Protein AF-A0A3D4QZ00-F1 (afdb_monomer_lite)

Sequence (42 aa):
MKISYGNSRMDKKWKNSDISWDDFCTRVSSTLRTTETVEEYR

Foldseek 3Di:
DWDWADLDPPDPDTDIDDDDPVRVVVVVVDDDDGPVNVVVVD

pLDDT: mean 77.99, std 10.01, range [53.03, 91.88]

Structure (mmCIF, N/CA/C/O backbone):
data_AF-A0A3D4QZ00-F1
#
_entry.id   AF-A0A3D4QZ00-F1
#
loop_
_atom_site.group_PDB
_atom_site.id
_atom_site.type_symbol
_atom_site.label_atom_id
_atom_site.label_alt_id
_atom_site.label_comp_id
_atom_site.label_asym_id
_atom_site.label_entity_id
_atom_site.label_seq_id
_atom_site.pdbx_PDB_ins_code
_atom_site.Cartn_x
_atom_site.Cartn_y
_atom_site.Cartn_z
_atom_site.occupancy
_atom_site.B_iso_or_equiv
_atom_site.auth_seq_id
_atom_site.auth_comp_id
_atom_site.auth_asym_id
_atom_site.auth_atom_id
_atom_site.pdbx_PDB_model_num
ATOM 1 N N . MET A 1 1 ? -8.589 5.980 11.554 1.00 84.12 1 MET A N 1
ATOM 2 C CA . MET A 1 1 ? -7.786 4.793 11.953 1.00 84.12 1 MET A CA 1
ATOM 3 C C . MET A 1 1 ? -6.370 5.022 11.465 1.00 84.12 1 MET A C 1
ATOM 5 O O . MET A 1 1 ? -6.190 5.219 10.271 1.00 84.12 1 MET A O 1
ATOM 9 N N . LYS A 1 2 ? -5.369 5.016 12.352 1.00 83.75 2 LYS A N 1
ATOM 10 C CA . LYS A 1 2 ? -3.984 5.317 11.960 1.00 83.75 2 LYS A CA 1
ATOM 11 C C . LYS A 1 2 ? -3.309 4.073 11.404 1.00 83.75 2 LYS A C 1
ATOM 13 O O . LYS A 1 2 ? -3.074 3.122 12.146 1.00 83.75 2 LYS A O 1
ATOM 18 N N . ILE A 1 3 ? -2.995 4.090 10.115 1.00 85.00 3 ILE A N 1
ATOM 19 C CA . ILE A 1 3 ? -2.290 3.005 9.437 1.00 85.00 3 ILE A CA 1
ATOM 20 C C . ILE A 1 3 ? -0.971 3.502 8.860 1.00 85.00 3 ILE A C 1
ATOM 22 O O . ILE A 1 3 ? -0.865 4.630 8.379 1.00 85.00 3 ILE A O 1
ATOM 26 N N . SER A 1 4 ? 0.033 2.632 8.892 1.00 82.06 4 SER A N 1
ATOM 27 C CA . SER A 1 4 ? 1.309 2.853 8.218 1.00 82.06 4 SER A CA 1
ATOM 28 C C . SER A 1 4 ? 1.373 1.948 6.994 1.00 82.06 4 SER A C 1
ATOM 30 O O . SER A 1 4 ? 1.260 0.735 7.143 1.00 82.06 4 SER A O 1
ATOM 32 N N . TYR A 1 5 ? 1.565 2.513 5.804 1.00 80.81 5 TYR A N 1
ATOM 33 C CA . TYR A 1 5 ? 1.738 1.748 4.566 1.00 80.81 5 TYR A CA 1
ATOM 34 C C . TYR A 1 5 ? 3.032 2.148 3.846 1.00 80.81 5 TYR A C 1
ATOM 36 O O . TYR A 1 5 ? 3.422 3.321 3.825 1.00 80.81 5 TYR A O 1
ATOM 44 N N . GLY A 1 6 ? 3.709 1.154 3.274 1.00 77.06 6 GLY A N 1
ATOM 45 C CA . GLY A 1 6 ? 4.895 1.293 2.427 1.00 77.06 6 GLY A CA 1
ATOM 46 C C . GLY A 1 6 ? 4.618 0.725 1.036 1.00 77.06 6 GLY A C 1
ATOM 47 O O . GLY A 1 6 ? 3.688 -0.063 0.871 1.00 77.06 6 GLY A O 1
ATOM 48 N N . ASN A 1 7 ? 5.390 1.149 0.036 1.00 72.75 7 ASN A N 1
ATOM 49 C CA . ASN A 1 7 ? 5.269 0.599 -1.318 1.00 72.75 7 ASN A CA 1
ATOM 50 C C . ASN A 1 7 ? 6.032 -0.723 -1.455 1.00 72.75 7 ASN A C 1
ATOM 52 O O . ASN A 1 7 ? 5.655 -1.552 -2.278 1.00 72.75 7 ASN A O 1
ATOM 56 N N . SER A 1 8 ? 7.086 -0.893 -0.655 1.00 70.88 8 SER A N 1
ATOM 57 C CA . SER A 1 8 ? 7.852 -2.123 -0.519 1.00 70.88 8 SER A CA 1
ATOM 58 C C . SER A 1 8 ? 7.969 -2.541 0.942 1.00 70.88 8 SER A C 1
ATOM 60 O O . SER A 1 8 ? 8.061 -1.702 1.844 1.00 70.88 8 SER A O 1
ATOM 62 N N . ARG A 1 9 ? 8.067 -3.851 1.191 1.00 73.56 9 ARG A N 1
ATOM 63 C CA . ARG A 1 9 ? 8.412 -4.374 2.525 1.00 73.56 9 ARG A CA 1
ATOM 64 C C . ARG A 1 9 ? 9.816 -3.966 2.987 1.00 73.56 9 ARG A C 1
ATOM 66 O O . ARG A 1 9 ? 10.109 -4.060 4.176 1.00 73.56 9 ARG A O 1
ATOM 73 N N . MET A 1 10 ? 10.682 -3.553 2.058 1.00 77.06 10 MET A N 1
ATOM 74 C CA . MET A 1 10 ? 12.048 -3.089 2.318 1.00 77.06 10 MET A CA 1
ATOM 75 C C . MET A 1 10 ? 12.152 -1.568 2.496 1.00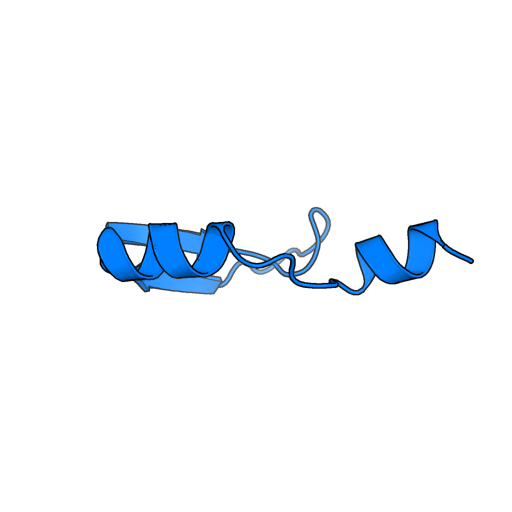 77.06 10 MET A C 1
ATOM 77 O O . MET A 1 10 ? 13.233 -1.065 2.819 1.00 77.06 10 MET A O 1
ATOM 81 N N . ASP A 1 11 ? 11.055 -0.821 2.321 1.00 78.25 11 ASP A N 1
ATOM 82 C CA . ASP A 1 11 ? 11.069 0.627 2.514 1.00 78.25 11 ASP A CA 1
ATOM 83 C C . ASP A 1 11 ? 11.413 0.981 3.964 1.00 78.25 11 ASP A C 1
ATOM 85 O O . ASP A 1 11 ? 10.760 0.550 4.914 1.00 78.25 11 ASP A O 1
ATOM 89 N N . LYS A 1 12 ? 12.413 1.850 4.141 1.00 76.81 12 LYS A N 1
ATOM 90 C CA . LYS A 1 12 ? 12.821 2.363 5.463 1.00 76.81 12 LYS A CA 1
ATOM 91 C C . LYS A 1 12 ? 11.903 3.468 5.993 1.00 76.81 12 LYS A C 1
ATOM 93 O O . LYS A 1 12 ? 12.020 3.858 7.151 1.00 76.81 12 LYS A O 1
ATOM 98 N N . LYS A 1 13 ? 11.028 4.019 5.146 1.00 78.44 13 LYS A N 1
ATOM 99 C CA . LYS A 1 13 ? 10.106 5.110 5.488 1.00 78.44 13 LYS A CA 1
ATOM 100 C C . LYS A 1 13 ? 8.691 4.714 5.105 1.00 78.44 13 LYS A C 1
ATOM 102 O O . LYS A 1 13 ? 8.365 4.645 3.926 1.00 78.44 13 LYS A O 1
ATOM 107 N N . TRP A 1 14 ? 7.860 4.464 6.108 1.00 82.06 14 TRP A N 1
ATOM 108 C CA . TRP A 1 14 ? 6.454 4.131 5.906 1.00 82.06 14 TRP A CA 1
ATOM 109 C C . TRP A 1 14 ? 5.612 5.387 6.097 1.00 82.06 14 TRP A C 1
ATOM 111 O O . TRP A 1 14 ? 5.881 6.201 6.984 1.00 82.06 14 TRP A O 1
ATOM 121 N N . LYS A 1 15 ? 4.606 5.570 5.244 1.00 83.06 15 LYS A N 1
ATOM 122 C CA . LYS A 1 15 ? 3.696 6.711 5.332 1.00 83.06 15 LYS A CA 1
ATOM 123 C C . LYS A 1 15 ? 2.644 6.398 6.378 1.00 83.06 15 LYS A C 1
ATOM 125 O O . LYS A 1 15 ? 1.944 5.399 6.257 1.00 83.06 15 LYS A O 1
ATOM 130 N N . ASN A 1 16 ? 2.534 7.253 7.388 1.00 84.88 16 ASN A N 1
ATOM 131 C CA . ASN A 1 16 ? 1.444 7.183 8.348 1.00 84.88 16 ASN A CA 1
ATOM 132 C C . ASN A 1 16 ? 0.278 8.022 7.814 1.00 84.88 16 ASN A C 1
ATOM 134 O O . ASN A 1 16 ? 0.465 9.184 7.445 1.00 84.88 16 ASN A O 1
ATOM 138 N N . SER A 1 17 ? -0.912 7.447 7.719 1.00 86.00 17 SER A N 1
ATOM 139 C CA . SER A 1 17 ? -2.125 8.196 7.390 1.00 86.00 17 SER A CA 1
ATOM 140 C C . SER A 1 17 ? -3.275 7.732 8.261 1.00 86.00 17 SER A C 1
ATOM 142 O O . SER A 1 17 ? -3.358 6.560 8.629 1.00 86.00 17 SER A O 1
ATOM 144 N N . ASP A 1 18 ? -4.171 8.662 8.575 1.00 89.31 18 ASP A N 1
ATOM 145 C CA . ASP A 1 18 ? -5.458 8.304 9.149 1.00 89.31 18 ASP A CA 1
ATOM 146 C C . ASP A 1 18 ? -6.444 8.013 8.011 1.00 89.31 18 ASP A C 1
ATOM 148 O O . ASP A 1 18 ? -6.591 8.821 7.095 1.00 89.31 18 ASP A O 1
ATOM 152 N N . ILE A 1 19 ? -7.049 6.827 8.036 1.00 89.19 19 ILE A N 1
ATOM 153 C CA . ILE A 1 19 ? -8.021 6.356 7.045 1.00 89.19 19 ILE A CA 1
ATOM 154 C C . ILE A 1 19 ? -9.318 5.936 7.74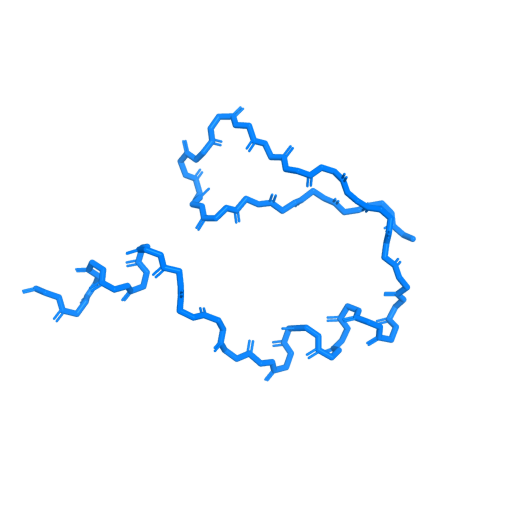4 1.00 89.19 19 ILE A C 1
ATOM 156 O O . ILE A 1 19 ? -9.296 5.467 8.891 1.00 89.19 19 ILE A O 1
ATOM 160 N N . SER A 1 20 ? -10.449 6.093 7.058 1.00 91.88 20 SER A N 1
ATOM 161 C CA . SER A 1 20 ? -11.725 5.524 7.489 1.00 91.88 20 SER A CA 1
ATOM 162 C C . SER A 1 20 ? -11.749 4.004 7.246 1.00 91.88 20 SER A C 1
ATOM 164 O O . SER A 1 20 ? -10.963 3.472 6.462 1.00 91.88 20 SER A O 1
ATOM 166 N N . TRP A 1 21 ? -12.631 3.279 7.935 1.00 86.50 21 TRP A N 1
ATOM 167 C CA . TRP A 1 21 ? -12.780 1.833 7.716 1.00 86.50 21 TRP A CA 1
ATOM 168 C C . TRP A 1 21 ? -13.286 1.510 6.302 1.00 86.50 21 TRP A C 1
ATOM 170 O O . TRP A 1 21 ? -12.816 0.566 5.672 1.00 86.50 21 TRP A O 1
ATOM 180 N N . ASP A 1 22 ? -14.200 2.329 5.788 1.00 90.62 22 ASP A N 1
ATOM 181 C CA . ASP A 1 22 ? -14.792 2.157 4.462 1.00 90.62 22 ASP A CA 1
ATOM 182 C C . ASP A 1 22 ? -13.764 2.379 3.337 1.00 90.62 22 ASP A C 1
ATOM 184 O O . ASP A 1 22 ? -13.603 1.538 2.447 1.00 90.62 22 ASP A O 1
ATOM 188 N N . ASP A 1 23 ? -12.961 3.443 3.453 1.00 86.94 23 ASP A N 1
ATOM 189 C CA . ASP A 1 23 ? -11.834 3.707 2.552 1.00 86.94 23 ASP A CA 1
ATOM 190 C C . ASP A 1 23 ? -10.805 2.577 2.584 1.00 86.94 23 ASP A C 1
ATOM 192 O O . ASP A 1 23 ? -10.245 2.203 1.551 1.00 86.94 23 ASP A O 1
ATOM 196 N N . PHE A 1 24 ? -10.539 2.016 3.767 1.00 86.12 24 PHE A N 1
ATOM 197 C CA . PHE A 1 24 ? -9.614 0.898 3.903 1.00 86.12 24 PHE A CA 1
ATOM 198 C C . PHE A 1 24 ? -10.116 -0.332 3.141 1.00 86.12 24 PHE A C 1
ATOM 200 O O . PHE A 1 24 ? -9.372 -0.869 2.318 1.00 86.12 24 PHE A O 1
ATOM 207 N N . CYS A 1 25 ? -11.373 -0.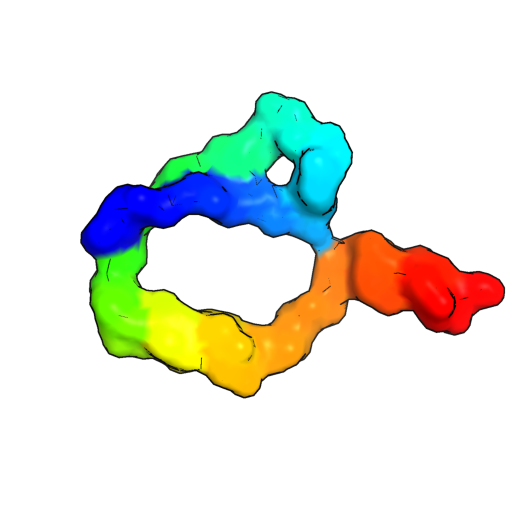733 3.353 1.00 89.06 25 CYS A N 1
ATOM 208 C CA . CYS A 1 25 ? -11.999 -1.853 2.646 1.00 89.06 25 CYS A CA 1
ATOM 209 C C . CYS A 1 25 ? -11.987 -1.654 1.124 1.00 89.06 25 CYS A C 1
ATOM 211 O O . CYS A 1 25 ? -11.624 -2.568 0.382 1.00 89.06 25 CYS A O 1
ATOM 213 N N . THR A 1 26 ? -12.314 -0.449 0.658 1.00 89.44 26 THR A N 1
ATOM 214 C CA . THR A 1 26 ? -12.297 -0.095 -0.770 1.00 89.44 26 THR A CA 1
ATOM 215 C C . THR A 1 26 ? -10.890 -0.161 -1.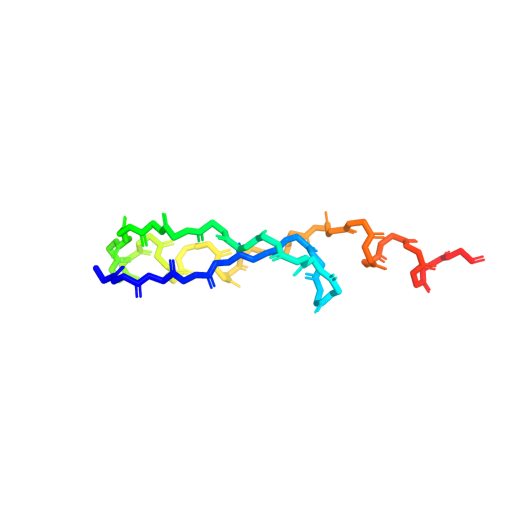364 1.00 89.44 26 THR A C 1
ATOM 217 O O . THR A 1 26 ? -10.697 -0.560 -2.512 1.00 89.44 26 THR A O 1
ATOM 220 N N . ARG A 1 27 ? -9.869 0.201 -0.586 1.00 84.06 27 ARG A N 1
ATOM 221 C CA . ARG A 1 27 ? -8.482 0.198 -1.053 1.00 84.06 27 ARG A CA 1
ATOM 222 C C . ARG A 1 27 ? -7.890 -1.205 -1.145 1.00 84.06 27 ARG A C 1
ATOM 224 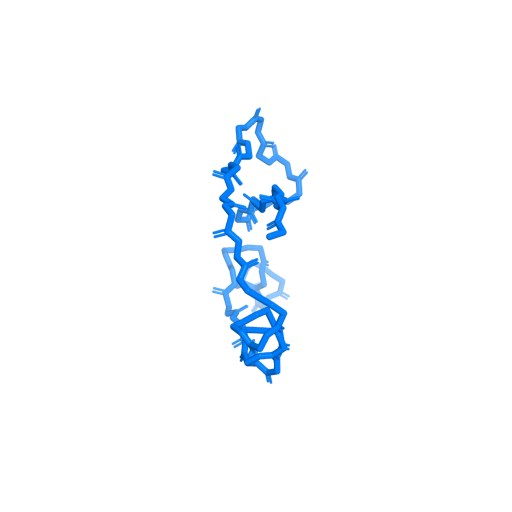O O . ARG A 1 27 ? -7.153 -1.470 -2.088 1.00 84.06 27 ARG A O 1
ATOM 231 N N . VAL A 1 28 ? -8.195 -2.090 -0.193 1.00 85.44 28 VAL A N 1
ATOM 232 C CA . VAL A 1 28 ? -7.690 -3.479 -0.193 1.00 85.44 28 VAL A CA 1
ATOM 233 C C . VAL A 1 28 ? -8.464 -4.402 -1.131 1.00 85.44 28 VAL A C 1
ATOM 235 O O . VAL A 1 28 ? -7.939 -5.442 -1.519 1.00 85.44 28 VAL A O 1
ATOM 238 N N . SER A 1 29 ? -9.686 -4.033 -1.526 1.00 87.81 29 SER A N 1
ATOM 239 C CA . SER A 1 29 ? -10.445 -4.777 -2.539 1.00 87.81 29 SER A CA 1
ATOM 240 C C . SER A 1 29 ? -9.850 -4.636 -3.944 1.00 87.81 29 SER A C 1
ATOM 242 O O . SER A 1 29 ? -10.106 -5.471 -4.810 1.00 87.81 29 SER A O 1
ATOM 244 N N . SER A 1 30 ? -9.031 -3.604 -4.166 1.00 81.38 30 SER A N 1
ATOM 245 C CA . SER A 1 30 ? -8.367 -3.339 -5.439 1.00 81.38 30 SER A CA 1
ATOM 246 C C . SER A 1 30 ? -6.924 -3.838 -5.418 1.00 81.38 30 SER A C 1
ATOM 248 O O . SER A 1 30 ? -6.120 -3.436 -4.577 1.00 81.38 30 SER A O 1
ATOM 250 N N . THR A 1 31 ? -6.553 -4.681 -6.382 1.00 79.12 31 THR A N 1
ATOM 251 C CA . THR A 1 31 ? -5.159 -5.112 -6.538 1.00 79.12 31 THR A CA 1
ATOM 252 C C . THR A 1 31 ? -4.313 -3.962 -7.085 1.00 79.12 31 THR A C 1
ATOM 254 O O . THR A 1 31 ? -4.402 -3.604 -8.258 1.00 79.12 31 THR A O 1
ATOM 257 N N . LEU A 1 32 ? -3.462 -3.389 -6.235 1.00 73.81 32 LEU A N 1
ATOM 258 C CA . LEU A 1 32 ? -2.470 -2.393 -6.632 1.00 73.81 32 LEU A CA 1
ATOM 259 C C . LEU A 1 32 ? -1.183 -3.105 -7.055 1.00 73.81 32 LEU A C 1
ATOM 261 O O . LEU A 1 32 ? -0.600 -3.851 -6.273 1.00 73.81 32 LEU A O 1
ATOM 265 N N . ARG A 1 33 ? -0.716 -2.862 -8.285 1.00 67.44 33 ARG A N 1
ATOM 266 C CA . ARG A 1 33 ? 0.613 -3.320 -8.708 1.00 67.44 33 ARG A CA 1
ATOM 267 C C . ARG A 1 33 ? 1.660 -2.415 -8.073 1.00 67.44 33 ARG A C 1
ATOM 269 O O . ARG A 1 33 ? 1.796 -1.258 -8.468 1.00 67.44 33 ARG A O 1
ATOM 276 N N . THR A 1 34 ? 2.383 -2.935 -7.090 1.00 71.06 34 THR A N 1
ATOM 277 C CA . THR A 1 34 ? 3.575 -2.269 -6.565 1.00 71.06 34 THR A CA 1
ATOM 278 C C . THR A 1 34 ? 4.785 -2.630 -7.422 1.00 71.06 34 THR A C 1
ATOM 280 O O . THR A 1 34 ? 4.737 -3.542 -8.251 1.00 71.06 34 THR A O 1
ATOM 283 N N . THR A 1 35 ? 5.880 -1.894 -7.250 1.00 65.38 35 THR A N 1
ATOM 284 C CA . THR A 1 35 ? 7.146 -2.177 -7.939 1.00 65.38 35 THR A CA 1
ATOM 285 C C . THR A 1 35 ? 7.637 -3.600 -7.660 1.00 65.38 35 THR A C 1
ATOM 287 O O . THR A 1 35 ? 8.111 -4.250 -8.582 1.00 65.38 35 THR A O 1
ATOM 290 N N . GLU A 1 36 ? 7.405 -4.117 -6.447 1.00 64.31 36 GLU A N 1
ATOM 291 C CA . GLU A 1 36 ? 7.706 -5.508 -6.073 1.00 64.31 36 GLU A CA 1
ATOM 292 C C . GLU A 1 36 ? 6.889 -6.506 -6.897 1.00 64.31 36 GLU A C 1
ATOM 294 O O . GLU A 1 36 ? 7.440 -7.430 -7.484 1.00 64.31 36 GLU A O 1
ATOM 299 N N . THR A 1 37 ? 5.574 -6.285 -7.021 1.00 62.88 37 THR A N 1
ATOM 300 C CA . THR A 1 37 ? 4.724 -7.162 -7.832 1.00 62.88 37 THR A CA 1
ATOM 301 C C . THR A 1 37 ? 5.138 -7.141 -9.298 1.00 62.88 37 THR A C 1
ATOM 303 O O . THR A 1 37 ? 4.929 -8.128 -9.975 1.00 62.88 37 THR A O 1
ATOM 306 N N . VAL A 1 38 ? 5.696 -6.048 -9.829 1.00 63.06 38 VAL A N 1
ATOM 307 C CA . VAL A 1 38 ? 6.200 -6.007 -11.214 1.00 63.06 38 VAL A CA 1
ATOM 308 C C . VAL A 1 38 ? 7.513 -6.778 -11.366 1.00 63.06 38 VAL A C 1
ATOM 310 O O . VAL A 1 38 ? 7.674 -7.451 -12.382 1.00 63.06 38 VAL A O 1
ATOM 313 N N . GLU A 1 39 ? 8.412 -6.712 -10.381 1.00 61.16 39 GLU A N 1
ATOM 314 C CA . GLU A 1 39 ? 9.659 -7.489 -10.377 1.00 61.16 39 GLU A CA 1
ATOM 315 C C . GLU A 1 39 ? 9.412 -9.002 -10.329 1.00 61.16 39 GLU A C 1
ATOM 317 O O . GLU A 1 39 ? 10.143 -9.733 -10.984 1.00 61.16 39 GLU A O 1
ATOM 322 N N . GLU A 1 40 ? 8.352 -9.480 -9.666 1.00 59.75 40 GLU A N 1
ATOM 323 C CA . GLU A 1 40 ? 8.022 -10.918 -9.648 1.00 59.75 40 GLU A CA 1
ATOM 324 C C . GLU A 1 40 ? 7.571 -11.495 -11.007 1.00 59.75 40 GLU A C 1
ATOM 326 O O . GLU A 1 40 ? 7.565 -12.712 -11.175 1.00 59.75 40 GLU A O 1
ATOM 331 N N . TYR A 1 41 ? 7.198 -10.659 -11.986 1.00 60.16 41 TYR A N 1
ATOM 332 C CA . TYR A 1 41 ? 6.817 -11.111 -13.340 1.00 60.16 41 TYR A CA 1
ATOM 333 C C . TYR A 1 41 ? 7.926 -10.922 -14.391 1.00 60.16 41 TYR A C 1
ATOM 335 O O . TYR A 1 41 ? 7.645 -11.050 -15.586 1.00 60.16 41 TYR A O 1
ATOM 343 N N . ARG A 1 42 ? 9.15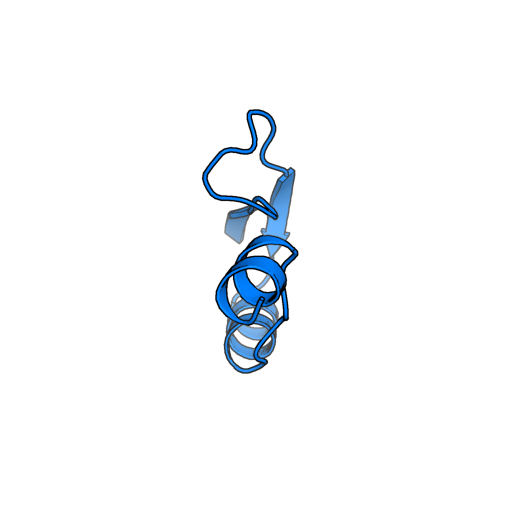0 -10.570 -13.986 1.00 53.03 42 ARG A N 1
ATOM 344 C CA . ARG A 1 42 ? 10.309 -10.420 -14.880 1.00 53.03 42 ARG A CA 1
ATOM 345 C C . ARG A 1 42 ? 11.256 -11.603 -14.764 1.00 53.03 42 ARG A C 1
ATOM 347 O O . ARG A 1 42 ? 11.791 -11.984 -15.827 1.00 53.03 42 ARG A O 1
#

Secondary structure (DSSP, 8-state):
-EEEE-SSTT-S-PEEEE--HHHHHHHHTS----HHHHHTT-

Radius of gyration: 12.06 Å; chains: 1; bounding box: 28×19×27 Å